Protein AF-A0A7G6VR91-F1 (afdb_monomer)

Secondary structure (DSSP, 8-state):
-EEEEE-SS-BPPPBSSHHHHHHHHGGGTSEEE-TTS-EEEPTT-EEEEEPPP--

Structure (mmCIF, N/CA/C/O backbone):
data_AF-A0A7G6VR91-F1
#
_entry.id   AF-A0A7G6VR91-F1
#
loop_
_atom_site.group_PDB
_atom_site.id
_atom_site.type_symbol
_atom_site.label_atom_id
_atom_site.label_alt_id
_atom_site.label_comp_id
_atom_site.label_asym_id
_atom_site.label_entity_id
_atom_site.label_seq_id
_atom_site.pdbx_PDB_ins_code
_atom_site.Cartn_x
_atom_site.Cartn_y
_atom_site.Cartn_z
_atom_site.occupancy
_atom_site.B_iso_or_equiv
_atom_site.auth_seq_id
_atom_site.auth_comp_id
_atom_site.auth_asym_id
_atom_site.auth_atom_id
_atom_site.pdbx_PDB_model_num
ATOM 1 N N . MET A 1 1 ? 7.304 11.493 12.233 1.00 91.94 1 MET A N 1
ATOM 2 C CA . MET A 1 1 ? 6.016 11.315 11.530 1.00 91.94 1 MET A CA 1
ATOM 3 C C . MET A 1 1 ? 5.824 9.834 11.289 1.00 91.94 1 MET A C 1
ATOM 5 O O . MET A 1 1 ? 6.816 9.118 11.238 1.00 91.94 1 MET A O 1
ATOM 9 N N . GLU A 1 2 ? 4.589 9.379 11.166 1.00 96.94 2 GLU A N 1
ATOM 10 C CA . GLU A 1 2 ? 4.260 8.013 10.776 1.00 96.94 2 GLU A CA 1
ATOM 11 C C . GLU A 1 2 ? 3.206 8.030 9.671 1.00 96.94 2 GLU A C 1
ATOM 13 O O . GLU A 1 2 ? 2.380 8.939 9.608 1.00 96.94 2 GLU A O 1
ATOM 18 N N . TYR A 1 3 ? 3.231 6.996 8.836 1.00 97.81 3 TYR A N 1
ATOM 19 C CA . TYR A 1 3 ? 2.444 6.874 7.615 1.00 97.81 3 TYR A CA 1
ATOM 20 C C . TYR A 1 3 ? 1.711 5.538 7.598 1.00 97.81 3 TYR A C 1
ATOM 22 O O . TYR A 1 3 ? 2.303 4.509 7.935 1.00 97.81 3 TYR A O 1
ATOM 30 N N . ARG A 1 4 ? 0.453 5.512 7.160 1.00 97.50 4 ARG A N 1
ATOM 31 C CA . ARG A 1 4 ? -0.242 4.256 6.847 1.00 97.50 4 ARG A CA 1
ATOM 32 C C . ARG A 1 4 ? -1.187 4.421 5.672 1.00 97.50 4 ARG A C 1
ATOM 34 O O . ARG A 1 4 ? -1.754 5.488 5.475 1.00 97.50 4 ARG A O 1
ATOM 41 N N . PHE A 1 5 ? -1.413 3.332 4.947 1.00 98.19 5 PHE A N 1
ATOM 42 C CA . PHE A 1 5 ? -2.475 3.269 3.950 1.00 98.19 5 PHE A CA 1
ATOM 43 C C . PHE A 1 5 ? -3.741 2.647 4.536 1.00 98.19 5 PHE A C 1
ATOM 45 O O . PHE A 1 5 ? -3.676 1.681 5.303 1.00 98.19 5 PHE A O 1
ATOM 52 N N . ILE A 1 6 ? -4.889 3.189 4.152 1.00 97.69 6 ILE A N 1
ATOM 53 C CA . ILE A 1 6 ? -6.217 2.658 4.446 1.00 97.69 6 ILE A CA 1
ATOM 54 C C . ILE A 1 6 ? -6.893 2.307 3.128 1.00 97.69 6 ILE A C 1
ATOM 56 O O . ILE A 1 6 ? -6.820 3.060 2.167 1.00 97.69 6 ILE A O 1
ATOM 60 N N . THR A 1 7 ? -7.555 1.159 3.115 1.00 96.88 7 THR A N 1
ATOM 61 C CA . THR A 1 7 ? -8.463 0.708 2.054 1.00 96.88 7 THR A CA 1
ATOM 62 C C . THR A 1 7 ? -9.867 0.582 2.651 1.00 96.88 7 THR A C 1
ATOM 64 O O . THR A 1 7 ? -9.983 0.546 3.882 1.00 96.88 7 THR A O 1
ATOM 67 N N . PRO A 1 8 ? -10.929 0.410 1.843 1.00 95.75 8 PRO A N 1
ATOM 68 C CA . PRO A 1 8 ? -12.282 0.235 2.374 1.00 95.75 8 PRO A CA 1
ATOM 69 C C . PRO A 1 8 ? -12.415 -0.900 3.405 1.00 95.75 8 PRO A C 1
ATOM 71 O O . PRO A 1 8 ? -13.173 -0.777 4.362 1.00 95.75 8 PRO A O 1
ATOM 74 N N . GLY A 1 9 ? -11.657 -1.993 3.240 1.00 94.62 9 GLY A N 1
ATOM 75 C CA . GLY A 1 9 ? -11.752 -3.180 4.102 1.00 94.62 9 GLY A CA 1
ATOM 76 C C . GLY A 1 9 ? -10.599 -3.388 5.087 1.00 94.62 9 GLY A C 1
ATOM 77 O O . GLY A 1 9 ? -10.686 -4.270 5.940 1.00 94.62 9 GLY A O 1
ATOM 78 N N . ARG A 1 10 ? -9.488 -2.646 4.974 1.00 96.44 10 ARG A N 1
ATOM 79 C CA . ARG A 1 10 ? -8.273 -2.886 5.777 1.00 96.44 10 ARG A CA 1
ATOM 80 C C . ARG A 1 10 ? -7.542 -1.599 6.127 1.00 96.44 10 ARG A C 1
ATOM 82 O O . ARG A 1 10 ? -7.419 -0.697 5.302 1.00 96.44 10 ARG A O 1
ATOM 89 N N . LYS A 1 11 ? -6.960 -1.574 7.328 1.00 97.12 11 LYS A N 1
ATOM 90 C CA . LYS A 1 11 ? -6.062 -0.512 7.797 1.00 97.12 11 LYS A CA 1
ATOM 91 C C . LYS A 1 11 ? -4.638 -1.048 7.888 1.00 97.12 11 LYS A C 1
ATOM 93 O O . LYS A 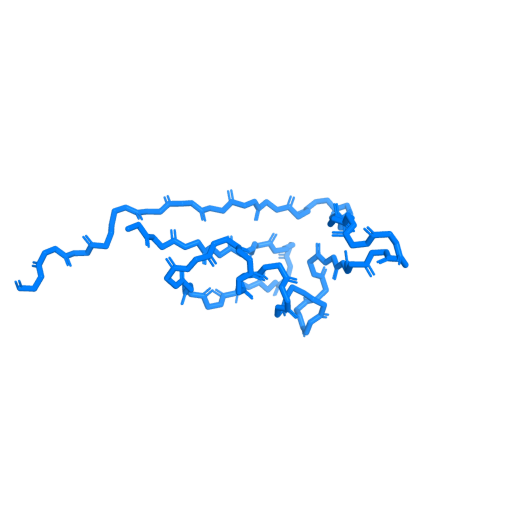1 11 ? -4.400 -2.078 8.517 1.00 97.12 11 LYS A O 1
ATOM 98 N N . GLY A 1 12 ? -3.702 -0.352 7.255 1.00 95.19 12 GLY A N 1
ATOM 99 C CA . GLY A 1 12 ? -2.281 -0.648 7.351 1.00 95.19 12 GLY A CA 1
ATOM 100 C C . GLY A 1 12 ? -1.708 -0.328 8.729 1.00 95.19 12 GLY A C 1
ATOM 101 O O . GLY A 1 12 ? -2.310 0.379 9.542 1.00 95.19 12 GLY A O 1
ATOM 102 N N . LYS A 1 13 ? -0.503 -0.845 8.977 1.00 96.31 13 LYS A N 1
ATOM 103 C CA . LYS A 1 13 ? 0.305 -0.451 10.133 1.00 96.31 13 LYS A CA 1
ATOM 104 C C . LYS A 1 13 ? 0.841 0.962 9.927 1.00 96.31 13 LYS A C 1
ATOM 106 O O . LYS A 1 13 ? 1.029 1.392 8.792 1.00 96.31 13 LYS A O 1
ATOM 111 N N . TRP A 1 14 ? 1.107 1.650 11.029 1.00 96.75 14 TRP A N 1
ATOM 112 C CA . TRP A 1 14 ? 1.903 2.869 11.007 1.00 96.75 14 TRP A CA 1
ATOM 113 C C . TRP A 1 14 ? 3.364 2.512 10.739 1.00 96.75 14 TRP A C 1
ATOM 115 O O . TRP A 1 14 ? 3.922 1.624 11.384 1.00 96.75 14 TRP A O 1
ATOM 125 N N . TYR A 1 15 ? 3.959 3.183 9.762 1.00 96.25 15 TYR A N 1
ATOM 126 C CA . TYR A 1 15 ? 5.358 3.046 9.388 1.00 96.25 15 TYR A CA 1
ATOM 127 C C . TYR A 1 15 ? 6.088 4.372 9.610 1.00 96.25 15 TYR A C 1
ATOM 129 O O . TYR A 1 15 ? 5.509 5.425 9.350 1.00 96.25 15 TYR A O 1
ATOM 137 N N . PRO A 1 16 ? 7.364 4.352 10.027 1.00 96.75 16 PRO A N 1
ATOM 138 C CA . PRO A 1 16 ? 8.137 5.570 10.278 1.00 96.75 16 PRO A CA 1
ATOM 139 C C . PRO A 1 16 ? 8.459 6.373 9.007 1.00 96.75 16 PRO A C 1
ATOM 141 O O . PRO A 1 16 ? 8.812 7.545 9.101 1.00 96.75 16 PRO A O 1
ATOM 144 N N . THR A 1 17 ? 8.341 5.771 7.816 1.00 96.75 17 THR A N 1
ATOM 145 C CA . THR A 1 17 ? 8.595 6.439 6.532 1.00 96.75 17 THR A CA 1
ATOM 146 C C . THR A 1 17 ? 7.515 6.106 5.503 1.00 96.75 17 THR A C 1
ATOM 148 O O . THR A 1 17 ? 6.955 5.003 5.494 1.00 96.75 17 THR A O 1
ATOM 151 N N . LEU A 1 18 ? 7.243 7.054 4.599 1.00 96.44 18 LEU A N 1
ATOM 152 C CA . LEU A 1 18 ? 6.297 6.859 3.498 1.00 96.44 18 LEU A CA 1
ATOM 153 C C . LEU A 1 18 ? 6.756 5.751 2.539 1.00 96.44 18 LEU A C 1
ATOM 155 O O . LEU A 1 18 ? 5.934 4.979 2.052 1.00 96.44 18 LEU A O 1
ATOM 159 N N . GLU A 1 19 ? 8.060 5.641 2.282 1.00 96.00 19 GLU A N 1
ATOM 160 C CA . GLU A 1 19 ? 8.623 4.583 1.434 1.00 96.00 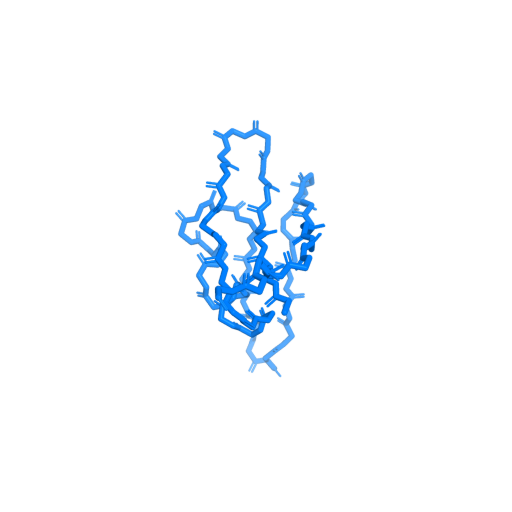19 GLU A CA 1
ATOM 161 C C . GLU A 1 19 ? 8.306 3.191 1.988 1.00 96.00 19 GLU A C 1
ATOM 163 O O . GLU A 1 19 ? 7.862 2.304 1.254 1.00 96.00 19 GLU A O 1
ATOM 168 N N . LEU A 1 20 ? 8.447 3.014 3.304 1.00 96.00 20 LEU A N 1
ATOM 169 C CA . LEU A 1 20 ? 8.132 1.748 3.941 1.00 96.00 20 LEU A CA 1
ATOM 170 C C . LEU A 1 20 ? 6.629 1.458 3.853 1.00 96.00 20 LEU A C 1
ATOM 172 O O . LEU A 1 20 ? 6.247 0.357 3.462 1.00 96.00 20 LEU A O 1
ATOM 176 N N . ALA A 1 21 ? 5.772 2.455 4.098 1.00 97.19 21 ALA A N 1
ATOM 177 C CA . ALA A 1 21 ? 4.330 2.306 3.898 1.00 97.19 21 ALA A CA 1
ATOM 178 C C . ALA A 1 21 ? 3.986 1.871 2.460 1.00 97.19 21 ALA A C 1
ATOM 180 O O . ALA A 1 21 ? 3.192 0.945 2.278 1.00 97.19 21 ALA A O 1
ATOM 181 N N . LYS A 1 22 ? 4.624 2.471 1.443 1.00 97.12 22 LYS A N 1
ATOM 182 C CA . LYS A 1 22 ? 4.427 2.127 0.022 1.00 97.12 22 LYS A CA 1
ATOM 183 C C . LYS A 1 22 ? 4.869 0.695 -0.277 1.00 97.12 22 LYS A C 1
ATOM 185 O O . LYS A 1 22 ? 4.128 -0.058 -0.905 1.00 97.12 22 LYS A O 1
ATOM 190 N N . ARG A 1 23 ? 6.024 0.272 0.248 1.00 94.75 23 ARG A N 1
ATOM 191 C CA . ARG A 1 23 ? 6.555 -1.095 0.088 1.00 94.75 23 ARG A CA 1
ATOM 192 C C . ARG A 1 23 ? 5.625 -2.168 0.658 1.00 94.75 23 ARG A C 1
ATOM 194 O O . ARG A 1 23 ? 5.578 -3.288 0.149 1.00 94.75 23 ARG A O 1
ATOM 201 N N . PHE A 1 24 ? 4.896 -1.856 1.729 1.00 94.69 24 PHE A N 1
ATOM 202 C CA . PHE A 1 24 ? 3.966 -2.791 2.366 1.00 94.69 24 PHE A CA 1
ATOM 203 C C . PHE A 1 24 ? 2.512 -2.665 1.872 1.00 94.69 24 PHE A C 1
ATOM 205 O O . PHE A 1 24 ? 1.712 -3.550 2.178 1.00 94.69 24 PHE A O 1
ATOM 212 N N . ALA A 1 25 ? 2.175 -1.646 1.074 1.00 95.31 25 ALA A N 1
ATOM 213 C CA . ALA A 1 25 ? 0.809 -1.343 0.635 1.00 95.31 25 ALA A CA 1
ATOM 214 C C . ALA A 1 25 ? 0.116 -2.508 -0.096 1.00 95.31 25 ALA A C 1
ATOM 216 O O . ALA A 1 25 ? -1.066 -2.774 0.136 1.00 95.31 25 ALA A O 1
ATOM 217 N N . ASN A 1 26 ? 0.853 -3.264 -0.916 1.00 94.25 26 ASN A N 1
ATOM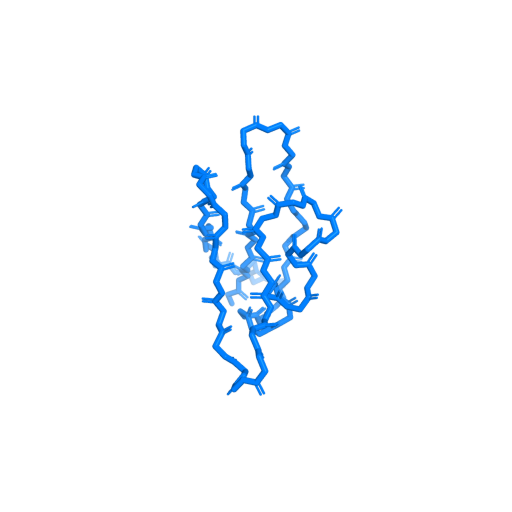 218 C CA . ASN A 1 26 ? 0.289 -4.387 -1.671 1.00 94.25 26 ASN A CA 1
ATOM 219 C C . ASN A 1 26 ? -0.296 -5.481 -0.761 1.00 94.25 26 ASN A C 1
ATOM 221 O O . ASN A 1 26 ? -1.333 -6.054 -1.084 1.00 94.25 26 ASN A O 1
ATOM 225 N N . ARG A 1 27 ? 0.276 -5.689 0.435 1.00 94.38 27 ARG A N 1
ATOM 226 C CA . ARG A 1 27 ? -0.187 -6.719 1.386 1.00 94.38 27 ARG A CA 1
ATOM 227 C C . ARG A 1 27 ? -1.607 -6.490 1.894 1.00 94.38 27 ARG A C 1
ATOM 229 O O . ARG A 1 27 ? -2.259 -7.440 2.312 1.00 94.38 27 ARG A O 1
ATOM 236 N N . ILE A 1 28 ? -2.073 -5.243 1.894 1.00 94.69 28 ILE A N 1
ATOM 237 C CA . ILE A 1 28 ? -3.438 -4.909 2.314 1.00 94.69 28 ILE A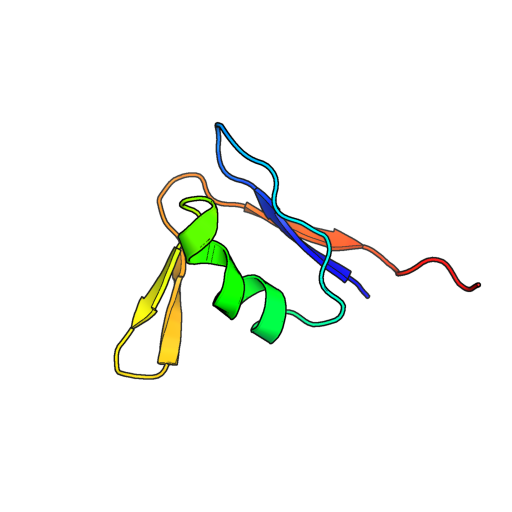 CA 1
ATOM 238 C C . ILE A 1 28 ? -4.357 -4.592 1.131 1.00 94.69 28 ILE A C 1
ATOM 240 O O . ILE A 1 28 ? -5.549 -4.386 1.349 1.00 94.69 28 ILE A O 1
ATOM 244 N N . GLY A 1 29 ? -3.839 -4.602 -0.101 1.00 95.25 29 GLY A N 1
ATOM 245 C CA . GLY A 1 29 ? -4.570 -4.157 -1.285 1.00 95.25 29 GLY A CA 1
ATOM 246 C C . GLY A 1 29 ? -4.689 -2.636 -1.382 1.00 95.25 29 GLY A C 1
ATOM 247 O O . GLY A 1 29 ? -5.721 -2.147 -1.818 1.00 95.25 29 GLY A O 1
ATOM 248 N N . ALA A 1 30 ? -3.670 -1.890 -0.946 1.00 97.44 30 ALA A N 1
ATOM 249 C CA . ALA A 1 30 ? -3.646 -0.426 -1.047 1.00 97.44 30 ALA A CA 1
ATOM 250 C C . ALA A 1 30 ? -2.962 0.091 -2.326 1.00 97.44 30 ALA A C 1
ATOM 252 O O . ALA A 1 30 ? -3.158 1.228 -2.740 1.00 97.44 30 ALA A O 1
ATOM 253 N N . GLY A 1 31 ? -2.129 -0.723 -2.968 1.00 97.12 31 GLY A N 1
ATOM 254 C CA . GLY A 1 31 ? -1.399 -0.310 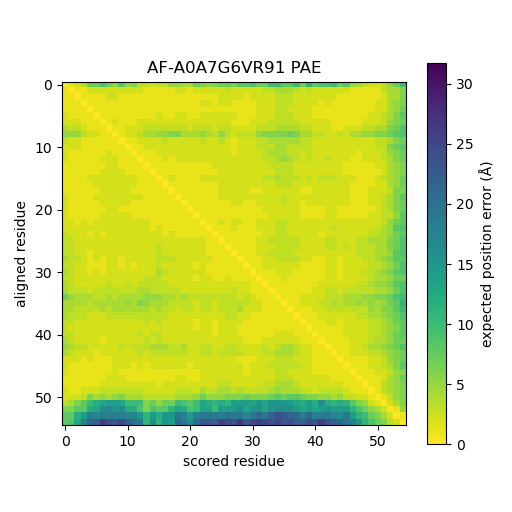-4.162 1.00 97.12 31 GLY A CA 1
ATOM 255 C C . GLY A 1 31 ? -0.143 -1.133 -4.386 1.00 97.12 31 GLY A C 1
ATOM 256 O O . GLY A 1 31 ? 0.098 -2.120 -3.690 1.00 97.12 31 GLY A O 1
ATOM 257 N N . PHE A 1 32 ? 0.666 -0.726 -5.354 1.00 95.88 32 PHE A N 1
ATOM 258 C CA . PHE A 1 32 ? 1.918 -1.388 -5.717 1.00 95.88 32 PHE A CA 1
ATOM 259 C C . PHE A 1 32 ? 2.948 -0.372 -6.229 1.00 95.88 32 PHE A C 1
ATOM 261 O O . PHE A 1 32 ? 2.617 0.787 -6.475 1.00 95.88 32 PHE A O 1
ATOM 268 N N . LEU A 1 33 ? 4.206 -0.801 -6.347 1.00 95.19 33 LEU A N 1
ATOM 269 C CA . LEU A 1 33 ? 5.242 -0.047 -7.053 1.00 95.19 33 LEU A CA 1
ATOM 270 C C . LEU A 1 33 ? 5.307 -0.562 -8.491 1.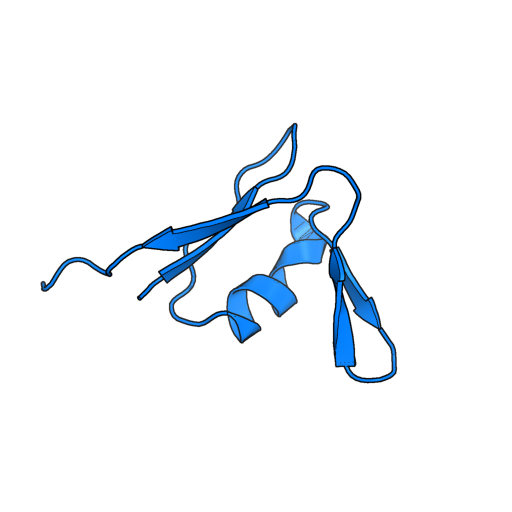00 95.19 33 LEU A C 1
ATOM 272 O O . LEU A 1 33 ? 5.404 -1.774 -8.692 1.00 95.19 33 LEU A O 1
ATOM 276 N N . ASP A 1 34 ? 5.220 0.338 -9.467 1.00 94.62 34 ASP A N 1
ATOM 277 C CA .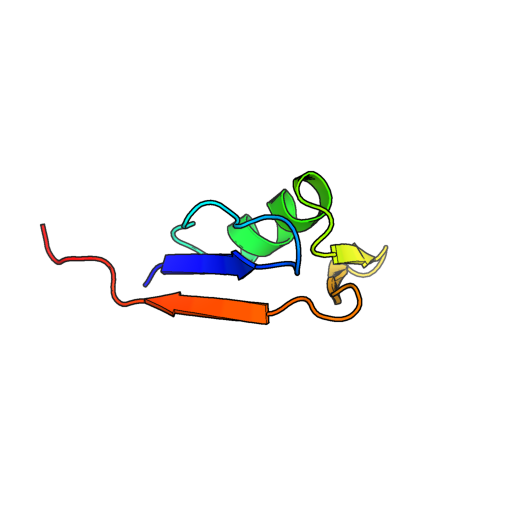 ASP A 1 34 ? 5.438 -0.012 -10.868 1.00 94.62 34 ASP A CA 1
ATOM 278 C C . ASP A 1 34 ? 6.925 -0.318 -11.141 1.00 94.62 34 ASP A C 1
ATOM 280 O O . ASP A 1 34 ? 7.790 -0.179 -10.272 1.00 94.62 34 ASP A O 1
ATOM 284 N N . ALA A 1 35 ? 7.238 -0.746 -12.365 1.00 94.19 35 ALA A N 1
ATOM 285 C CA . ALA A 1 35 ? 8.609 -1.077 -12.756 1.00 94.19 35 ALA A CA 1
ATOM 286 C C . ALA A 1 35 ? 9.572 0.130 -12.725 1.00 94.19 35 ALA A C 1
ATOM 288 O O . ALA A 1 35 ? 10.781 -0.065 -12.635 1.00 94.19 35 ALA A O 1
ATOM 289 N N . ALA A 1 36 ? 9.051 1.359 -12.780 1.00 94.50 36 ALA A N 1
ATOM 290 C CA . ALA A 1 36 ? 9.824 2.594 -12.667 1.00 94.50 36 ALA A CA 1
ATOM 291 C C . ALA A 1 36 ? 9.975 3.067 -11.206 1.00 94.50 36 ALA A C 1
ATOM 293 O O . ALA A 1 36 ? 10.632 4.074 -10.948 1.00 94.50 36 ALA A O 1
ATOM 294 N N . GLY A 1 37 ? 9.392 2.346 -10.243 1.00 89.75 37 GLY A N 1
ATOM 295 C CA . GLY A 1 37 ? 9.425 2.689 -8.825 1.00 89.75 37 GLY A CA 1
ATOM 296 C C . GLY A 1 37 ? 8.371 3.715 -8.402 1.00 89.75 37 GLY A C 1
ATOM 297 O O . GLY A 1 37 ? 8.391 4.163 -7.252 1.00 89.75 37 GLY A O 1
ATOM 298 N N . ASN A 1 38 ? 7.426 4.078 -9.274 1.00 95.25 38 ASN A N 1
ATOM 299 C CA . ASN A 1 38 ? 6.320 4.947 -8.891 1.00 95.25 38 ASN A CA 1
ATOM 300 C C . ASN A 1 38 ? 5.281 4.156 -8.108 1.00 95.25 38 ASN A C 1
ATOM 302 O O . ASN A 1 38 ? 4.944 3.016 -8.429 1.00 95.25 38 ASN A O 1
ATOM 306 N N . PHE A 1 39 ? 4.729 4.788 -7.080 1.00 96.50 39 PHE A N 1
ATOM 307 C CA . PHE A 1 39 ? 3.646 4.189 -6.322 1.00 96.50 39 PHE A CA 1
ATOM 308 C C . PHE A 1 39 ? 2.304 4.421 -7.009 1.00 96.50 39 PHE A C 1
ATOM 310 O O . PHE A 1 39 ? 1.899 5.566 -7.206 1.00 96.50 39 PHE A O 1
ATOM 317 N N . VAL A 1 40 ? 1.600 3.329 -7.296 1.00 97.19 40 VAL A N 1
ATOM 318 C CA . VAL A 1 40 ? 0.252 3.325 -7.861 1.00 97.19 40 VAL A CA 1
ATOM 319 C C . VAL A 1 40 ? -0.718 2.854 -6.784 1.00 97.19 40 VAL A C 1
ATOM 321 O O . VAL A 1 40 ? -0.723 1.683 -6.397 1.00 97.19 40 VAL A O 1
ATOM 324 N N . ALA A 1 41 ? -1.535 3.781 -6.283 1.00 97.06 41 ALA A N 1
ATOM 325 C CA . ALA A 1 41 ? -2.592 3.475 -5.327 1.00 97.06 41 ALA A CA 1
ATOM 326 C C . ALA A 1 41 ? -3.774 2.791 -6.029 1.00 97.06 41 ALA A C 1
ATOM 328 O O . ALA A 1 41 ? -4.152 3.169 -7.139 1.00 97.06 41 ALA A O 1
ATOM 329 N N . TYR A 1 42 ? -4.384 1.803 -5.375 1.00 96.06 42 TYR A N 1
ATOM 330 C CA . TYR A 1 42 ? -5.666 1.271 -5.837 1.00 96.06 42 TYR A CA 1
ATOM 331 C C . TYR A 1 42 ? -6.805 2.226 -5.487 1.00 96.06 42 TYR A C 1
ATOM 333 O O . TYR A 1 42 ? -6.683 3.069 -4.5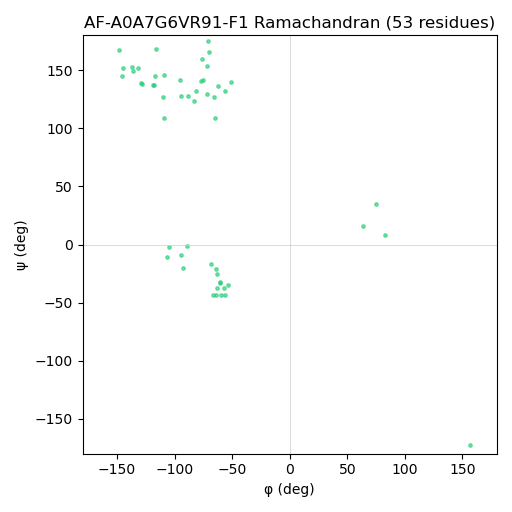93 1.00 96.06 42 TYR A O 1
ATOM 341 N N . ARG A 1 43 ? -7.928 2.077 -6.197 1.00 95.38 43 ARG A N 1
ATOM 342 C CA . ARG A 1 43 ? -9.133 2.877 -5.969 1.00 95.38 43 ARG A CA 1
ATOM 343 C C . ARG A 1 43 ? -9.519 2.851 -4.485 1.00 95.38 43 ARG A C 1
ATOM 345 O O . ARG A 1 43 ? -9.396 1.820 -3.827 1.00 95.38 43 ARG A O 1
ATOM 352 N N . ASP A 1 44 ? -9.949 4.004 -3.980 1.00 95.69 44 ASP A N 1
ATOM 353 C CA . ASP A 1 44 ? -10.404 4.200 -2.599 1.00 95.69 44 ASP A CA 1
ATOM 354 C C . ASP A 1 44 ? -9.316 3.979 -1.525 1.00 95.69 44 ASP A C 1
ATOM 356 O O . ASP A 1 44 ? -9.618 3.860 -0.336 1.00 95.69 44 ASP A O 1
ATOM 360 N N . THR A 1 45 ? -8.036 3.958 -1.921 1.00 97.19 45 THR A N 1
ATOM 361 C CA . THR A 1 45 ? -6.912 3.978 -0.978 1.00 97.19 45 THR A CA 1
ATOM 362 C C . THR A 1 45 ? -6.621 5.398 -0.506 1.00 97.19 45 THR A C 1
ATOM 364 O O . THR A 1 45 ? -6.450 6.308 -1.315 1.00 97.19 45 THR A O 1
ATOM 367 N N . VAL A 1 46 ? -6.474 5.569 0.807 1.00 97.44 46 VAL A N 1
ATOM 368 C CA . VAL A 1 46 ? -6.127 6.842 1.452 1.00 97.44 46 VAL A CA 1
ATOM 369 C C . VAL A 1 46 ? -4.803 6.703 2.200 1.00 97.44 46 VAL A C 1
ATOM 371 O O . VAL A 1 46 ? -4.565 5.699 2.875 1.00 97.44 46 VAL A O 1
ATOM 374 N N . LEU A 1 47 ? -3.937 7.711 2.088 1.00 97.94 47 LEU A N 1
ATOM 375 C CA . LEU A 1 47 ? -2.759 7.868 2.940 1.00 97.94 47 LEU A CA 1
ATOM 376 C C . LEU A 1 47 ? -3.150 8.670 4.182 1.00 97.94 47 LEU A C 1
ATOM 378 O O . LEU A 1 47 ? -3.689 9.765 4.064 1.00 97.94 47 LEU A O 1
ATOM 382 N N . GLU A 1 48 ? -2.836 8.144 5.360 1.00 97.94 48 GLU A N 1
ATOM 383 C CA . GLU A 1 48 ? -2.880 8.907 6.602 1.00 97.94 48 GLU A CA 1
ATOM 384 C C . GLU A 1 48 ? -1.472 9.174 7.127 1.00 97.94 48 GLU A C 1
ATOM 386 O O . GLU A 1 48 ? -0.575 8.328 7.032 1.00 97.94 48 GLU A O 1
ATOM 391 N N . GLU A 1 49 ? -1.321 10.341 7.748 1.00 97.50 49 GLU A N 1
ATOM 392 C CA . GLU A 1 49 ? -0.084 10.831 8.342 1.00 97.50 49 GLU A CA 1
ATOM 393 C C . GLU A 1 49 ? -0.352 11.267 9.782 1.00 97.50 49 GLU A C 1
ATOM 395 O O . GLU A 1 49 ? -1.362 11.911 10.071 1.00 97.50 49 GLU A O 1
ATOM 400 N N . ARG A 1 50 ? 0.556 10.941 10.705 1.00 95.81 50 ARG A N 1
ATOM 401 C CA . ARG A 1 50 ? 0.499 11.454 12.081 1.00 95.81 50 ARG A CA 1
ATOM 402 C C . ARG A 1 50 ? 1.864 11.890 12.588 1.00 95.81 50 ARG A C 1
ATOM 404 O O . ARG A 1 50 ? 2.898 11.342 12.198 1.00 95.81 50 ARG A O 1
ATOM 411 N N . ARG A 1 51 ? 1.879 12.839 13.529 1.00 93.44 51 ARG A N 1
ATOM 412 C CA . ARG A 1 51 ? 3.066 13.062 14.364 1.00 93.44 51 ARG A CA 1
ATOM 413 C C . ARG A 1 51 ? 3.272 11.821 15.225 1.00 93.44 51 ARG A C 1
ATOM 415 O O . ARG A 1 51 ? 2.344 11.380 15.896 1.00 93.44 51 ARG A O 1
ATOM 422 N N . ALA A 1 52 ? 4.479 11.262 15.166 1.00 79.56 52 ALA A N 1
ATOM 423 C CA . ALA A 1 52 ? 4.874 10.229 16.112 1.00 79.56 52 ALA A CA 1
ATOM 424 C C . ALA A 1 52 ? 4.844 10.866 17.505 1.00 79.56 52 ALA A C 1
ATOM 426 O O . ALA A 1 52 ? 5.270 12.017 17.643 1.00 79.56 52 ALA A O 1
ATOM 427 N N . ALA A 1 53 ? 4.309 10.161 18.501 1.00 75.69 53 ALA A N 1
ATOM 428 C CA . ALA A 1 53 ? 4.381 10.641 19.874 1.00 75.69 53 ALA A CA 1
ATOM 429 C C . ALA A 1 53 ? 5.858 10.873 20.225 1.00 75.69 53 ALA A C 1
ATOM 431 O O . ALA A 1 53 ? 6.699 10.022 19.929 1.00 75.69 53 ALA A O 1
ATOM 432 N N . ALA A 1 54 ? 6.170 12.034 20.800 1.00 62.97 54 ALA A N 1
ATOM 433 C CA . ALA A 1 54 ? 7.442 12.202 21.483 1.00 62.97 54 ALA A CA 1
ATOM 434 C C . ALA A 1 54 ? 7.398 11.242 22.677 1.00 62.97 54 ALA A C 1
ATOM 436 O O . ALA A 1 54 ? 6.556 11.412 23.559 1.00 62.97 54 ALA A O 1
ATOM 437 N N . GLY A 1 55 ? 8.183 10.168 22.598 1.00 54.44 55 GLY A N 1
ATOM 438 C CA . GLY A 1 55 ? 8.449 9.303 23.742 1.00 54.44 55 GLY A CA 1
ATOM 439 C C . GLY A 1 55 ? 9.325 10.016 24.755 1.00 54.44 55 GLY A C 1
ATOM 440 O O . GLY A 1 55 ? 10.115 10.888 24.321 1.00 54.44 55 GLY A O 1
#

Sequence (55 aa):
MEYRFITPGRKGKWYPTLELAKRFANRIGAGFLDAAGNFVAYRDTVLEERRAAAG

Radius of gyration: 11.16 Å; Cα contacts (8 Å, |Δi|>4): 96; chains: 1; bounding box: 22×20×36 Å

pLDDT: mean 93.94, std 7.85, range [54.44, 98.19]

Foldseek 3Di:
DWKAKDAPVDTGDTDPDPLVRQPCCVVGQQFHQDPVRDTDGDPRMDMDDDDDDPD

Nearest PDB structures (foldseek):
  4bg7-assembly1_B  TM=5.640E-01  e=9.221E+00  Tequintavirus T5
  8wuw-assembly1_i  TM=3.185E-01  e=6.975E+00  Hydrogenobacter thermophilus TK-6
  8k0h-assembly1_B  TM=2.078E-01  e=5.276E+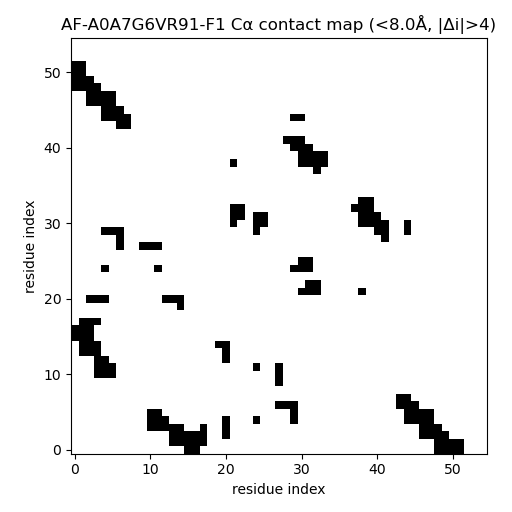00  Vibrio phage ICP1_2011_A

Mean predicted aligned error: 3.16 Å

Organism: NCBI:txid450378

Solvent-accessible surface area (backbone atoms only — not comparable to full-atom values): 3247 Å² total; per-residue (Å²): 84,29,20,25,45,32,32,94,90,40,75,53,65,78,24,78,38,62,68,58,29,51,74,51,23,49,84,68,62,26,23,43,64,48,98,88,66,49,79,46,70,36,89,77,42,42,82,47,77,44,79,54,79,87,125